Protein AF-A0AAE0D5M5-F1 (afdb_monomer)

InterPro domains:
  IPR036770 Ankyrin repeat-containing domain superfamily [G3DSA:1.25.40.20] (1-159)
  IPR036770 Ankyrin repeat-containing domain superfamily [SSF48403] (3-140)

Structure (mmCIF, N/CA/C/O backbone):
data_AF-A0AAE0D5M5-F1
#
_entry.id   AF-A0AAE0D5M5-F1
#
loop_
_atom_site.group_PDB
_atom_site.id
_atom_site.type_symbol
_atom_site.label_atom_id
_atom_site.label_alt_id
_atom_site.label_comp_id
_atom_site.label_asym_id
_atom_site.label_entity_id
_atom_site.label_seq_id
_atom_site.pdbx_PDB_ins_code
_atom_site.Cartn_x
_atom_site.Cartn_y
_atom_site.Cartn_z
_atom_site.occupancy
_atom_site.B_iso_or_equiv
_atom_site.auth_seq_id
_atom_site.auth_comp_id
_atom_site.auth_asym_id
_atom_site.auth_atom_id
_atom_site.pdbx_PDB_model_num
ATOM 1 N N . MET A 1 1 ? -20.779 -1.025 -9.981 1.00 59.84 1 MET A N 1
ATOM 2 C CA . MET A 1 1 ? -19.542 -1.775 -10.288 1.00 59.84 1 MET A CA 1
ATOM 3 C C . MET A 1 1 ? -19.817 -3.269 -10.433 1.00 59.84 1 MET A C 1
ATOM 5 O O . MET A 1 1 ? -19.499 -3.804 -11.479 1.00 59.84 1 MET A O 1
ATOM 9 N N . THR A 1 2 ? -20.519 -3.905 -9.490 1.00 67.62 2 THR A N 1
ATOM 10 C CA . THR A 1 2 ? -20.932 -5.327 -9.535 1.00 67.62 2 THR A CA 1
ATOM 11 C C . THR A 1 2 ? -21.594 -5.756 -10.854 1.00 67.62 2 THR A C 1
ATOM 13 O O . THR A 1 2 ? -21.085 -6.645 -11.517 1.00 67.62 2 THR A O 1
ATOM 16 N N . TYR A 1 3 ? -22.620 -5.033 -11.325 1.00 68.44 3 TYR A N 1
ATOM 17 C CA . TYR A 1 3 ? -23.263 -5.287 -12.630 1.00 68.44 3 TYR A CA 1
ATOM 18 C C . TYR A 1 3 ? -22.276 -5.309 -13.813 1.00 68.44 3 TYR A C 1
ATOM 20 O O . TYR A 1 3 ? -22.390 -6.108 -14.734 1.00 68.44 3 TYR A O 1
ATOM 28 N N . LEU A 1 4 ? -21.286 -4.417 -13.801 1.00 63.06 4 LEU A N 1
ATOM 29 C CA . LEU A 1 4 ? -20.313 -4.288 -14.884 1.00 63.06 4 LEU A CA 1
ATOM 30 C C . LEU A 1 4 ? -19.304 -5.448 -14.883 1.00 63.06 4 LEU A C 1
ATOM 32 O O . LEU A 1 4 ? -18.893 -5.906 -15.943 1.00 63.06 4 LEU A O 1
ATOM 36 N N . ILE A 1 5 ? -18.932 -5.949 -13.710 1.00 68.31 5 ILE A N 1
ATOM 37 C CA . ILE A 1 5 ? -17.976 -7.052 -13.588 1.00 68.31 5 ILE A CA 1
ATOM 38 C C . ILE A 1 5 ? -18.681 -8.389 -13.839 1.00 68.31 5 ILE A C 1
ATOM 40 O O . ILE A 1 5 ? -18.254 -9.155 -14.696 1.00 68.31 5 ILE A O 1
ATOM 44 N N . GLU A 1 6 ? -19.804 -8.634 -13.164 1.00 72.38 6 GLU A N 1
ATOM 45 C CA . GLU A 1 6 ? -20.504 -9.922 -13.210 1.00 72.38 6 GLU A CA 1
ATOM 46 C C . GLU A 1 6 ? -21.325 -10.104 -14.490 1.00 72.38 6 GLU A C 1
ATOM 48 O O . GLU A 1 6 ? -21.253 -11.157 -15.117 1.00 72.38 6 GLU A O 1
ATOM 53 N N . GLU A 1 7 ? -22.079 -9.086 -14.924 1.00 69.50 7 GLU A N 1
ATOM 54 C CA . GLU A 1 7 ? -22.954 -9.232 -16.097 1.00 69.50 7 GLU A CA 1
ATOM 55 C C . GLU A 1 7 ? -22.299 -8.816 -17.414 1.00 69.50 7 GLU A C 1
ATOM 57 O O . GLU A 1 7 ? -22.721 -9.266 -18.482 1.00 69.50 7 GLU A O 1
ATOM 62 N N . LYS A 1 8 ? -21.291 -7.934 -17.376 1.00 69.19 8 LYS A N 1
ATOM 63 C CA . LYS A 1 8 ? -20.568 -7.498 -18.586 1.00 69.19 8 LYS A CA 1
ATOM 64 C C . LYS A 1 8 ? -19.180 -8.114 -18.724 1.00 69.19 8 LYS A C 1
ATOM 66 O O . LYS A 1 8 ? -18.523 -7.841 -19.726 1.00 69.19 8 LYS A O 1
ATOM 71 N N . GLY A 1 9 ? -18.756 -8.952 -17.774 1.00 69.69 9 GLY A N 1
ATOM 72 C CA . GLY A 1 9 ? -17.479 -9.665 -17.833 1.00 69.69 9 GLY A CA 1
ATOM 73 C C . GLY A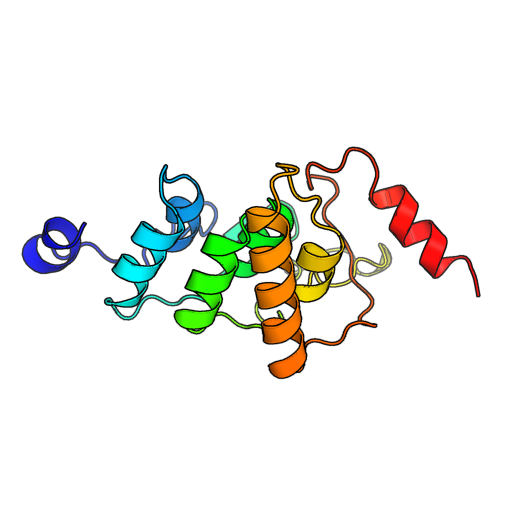 1 9 ? -16.272 -8.729 -17.900 1.00 69.69 9 GLY A C 1
ATOM 74 O O . GLY A 1 9 ? -15.277 -9.058 -18.546 1.00 69.69 9 GLY A O 1
ATOM 75 N N . LEU A 1 10 ? -16.369 -7.531 -17.312 1.00 74.88 10 LEU A N 1
ATOM 76 C CA . LEU A 1 10 ? -15.249 -6.597 -17.301 1.00 74.88 10 LEU A CA 1
ATOM 77 C C . LEU A 1 10 ? -14.101 -7.174 -16.475 1.00 74.88 10 LEU A C 1
ATOM 79 O O . LEU A 1 10 ? -14.272 -7.532 -15.312 1.00 74.88 10 LEU A O 1
ATOM 83 N N . ALA A 1 11 ? -12.923 -7.229 -17.092 1.00 78.25 11 ALA A N 1
ATOM 84 C CA . ALA A 1 11 ? -11.704 -7.667 -16.433 1.00 78.25 11 ALA A CA 1
ATOM 85 C C . ALA A 1 11 ? -11.322 -6.681 -15.319 1.00 78.25 11 ALA A C 1
ATOM 87 O O . ALA A 1 11 ? -11.088 -5.500 -15.582 1.00 78.25 11 ALA A O 1
ATOM 88 N N . VAL A 1 12 ? -11.256 -7.186 -14.088 1.00 81.31 12 VAL A N 1
ATOM 89 C CA . VAL A 1 12 ? -10.974 -6.398 -12.877 1.00 81.31 12 VAL A CA 1
ATOM 90 C C . VAL A 1 12 ? -9.492 -6.082 -12.676 1.00 81.31 12 VAL A C 1
ATOM 92 O O . VAL A 1 12 ? -9.182 -5.143 -11.953 1.00 81.31 12 VAL A O 1
ATOM 95 N N . ASP A 1 13 ? -8.609 -6.787 -13.386 1.00 83.69 13 ASP A N 1
ATOM 96 C CA . ASP A 1 13 ? -7.148 -6.611 -13.336 1.00 83.69 13 ASP A CA 1
ATOM 97 C C . ASP A 1 13 ? -6.574 -6.007 -14.623 1.00 83.69 13 ASP A C 1
ATOM 99 O O . ASP A 1 13 ? -5.366 -6.013 -14.853 1.00 83.69 13 ASP A O 1
ATOM 103 N N . LYS A 1 14 ? -7.431 -5.508 -15.523 1.00 85.81 14 LYS A N 1
ATOM 104 C CA . LYS A 1 14 ? -6.947 -4.929 -16.776 1.00 85.81 14 LYS A CA 1
ATOM 105 C C . LYS A 1 14 ? -6.159 -3.656 -16.487 1.00 85.81 14 LYS A C 1
ATOM 107 O O . LYS A 1 14 ? -6.730 -2.676 -16.024 1.00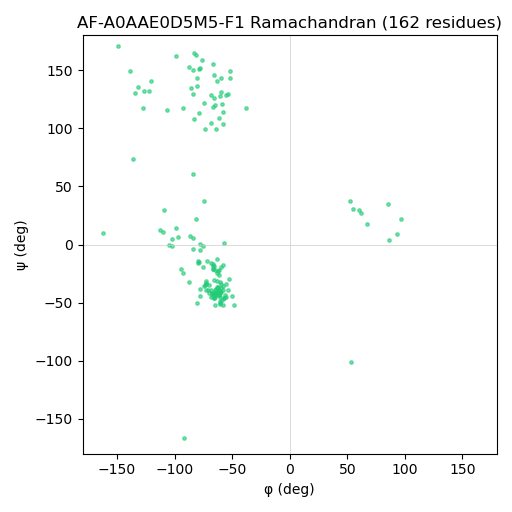 85.81 14 LYS A O 1
ATOM 112 N N . VAL A 1 15 ? -4.885 -3.664 -16.848 1.00 89.00 15 VAL A N 1
ATOM 113 C CA . VAL A 1 15 ? -4.012 -2.498 -16.731 1.00 89.00 15 VAL A CA 1
ATOM 114 C C . VAL A 1 15 ? -4.138 -1.550 -17.925 1.00 89.00 15 VAL A C 1
ATOM 116 O O . VAL A 1 15 ? -4.434 -1.979 -19.049 1.00 89.00 15 VAL A O 1
ATOM 119 N N . ASP A 1 16 ? -3.907 -0.260 -17.687 1.00 87.06 16 ASP A N 1
ATOM 120 C CA . ASP A 1 16 ? -3.706 0.737 -18.741 1.00 87.06 16 ASP A CA 1
ATOM 121 C C . ASP A 1 16 ? -2.217 0.917 -19.111 1.00 87.06 16 ASP A C 1
ATOM 123 O O . ASP A 1 16 ? -1.367 0.089 -18.780 1.00 87.06 16 ASP A O 1
ATOM 127 N N . THR A 1 17 ? -1.887 1.978 -19.855 1.00 85.88 17 THR A N 1
ATOM 128 C CA . THR A 1 17 ? -0.519 2.250 -20.327 1.00 85.88 17 THR A CA 1
ATOM 129 C C . THR A 1 17 ? 0.479 2.583 -19.218 1.00 85.88 17 THR A C 1
ATOM 131 O O . THR A 1 17 ? 1.678 2.493 -19.469 1.00 85.88 17 THR A O 1
ATOM 134 N N . ASN A 1 18 ? 0.014 2.961 -18.024 1.00 80.25 18 ASN A N 1
ATOM 135 C CA . ASN A 1 18 ? 0.858 3.217 -16.852 1.00 80.25 18 ASN A CA 1
ATOM 136 C C . ASN A 1 18 ? 0.936 2.004 -15.917 1.00 80.25 18 ASN A C 1
ATOM 138 O O . ASN A 1 18 ? 1.498 2.096 -14.829 1.00 80.25 18 ASN A O 1
ATOM 142 N N . SER A 1 19 ? 0.373 0.867 -16.329 1.00 87.25 19 SER A N 1
ATOM 143 C CA . SER A 1 19 ? 0.118 -0.280 -15.461 1.00 87.25 19 SER A CA 1
ATOM 144 C C . SER A 1 19 ? -0.952 -0.021 -14.388 1.00 87.25 19 SER A C 1
ATOM 146 O O . SER A 1 19 ? -1.033 -0.782 -13.424 1.00 87.25 19 SER A O 1
ATOM 148 N N . ASP A 1 20 ? -1.797 1.010 -14.529 1.00 87.44 20 ASP A N 1
ATOM 149 C CA . ASP A 1 20 ? -2.840 1.283 -13.534 1.00 87.44 20 ASP A CA 1
ATOM 150 C C . ASP A 1 20 ? -3.969 0.256 -13.664 1.00 87.44 20 ASP A C 1
ATOM 152 O O . ASP A 1 20 ? -4.609 0.129 -14.711 1.00 87.44 20 ASP A O 1
ATOM 156 N N . THR A 1 21 ? -4.242 -0.467 -12.579 1.00 91.00 21 THR A N 1
ATOM 157 C CA . THR A 1 21 ? -5.413 -1.345 -12.461 1.00 91.00 21 THR A CA 1
ATOM 158 C C . THR A 1 21 ? -6.658 -0.547 -12.050 1.00 91.00 21 THR A C 1
ATOM 160 O O . THR A 1 21 ? -6.552 0.563 -11.516 1.00 91.00 21 THR A O 1
ATOM 163 N N . PRO A 1 22 ? -7.875 -1.107 -12.195 1.00 90.88 22 PRO A N 1
ATOM 164 C CA . PRO A 1 22 ? -9.082 -0.548 -11.587 1.00 90.88 22 PRO A CA 1
ATOM 165 C C . PRO A 1 22 ? -8.942 -0.294 -10.079 1.00 90.88 22 PRO A C 1
ATOM 167 O O . PRO A 1 22 ? -9.552 0.640 -9.559 1.00 90.88 22 PRO A O 1
ATOM 170 N N . LEU A 1 23 ? -8.116 -1.086 -9.381 1.00 93.25 23 LEU A N 1
ATOM 171 C CA . LEU A 1 23 ? -7.791 -0.864 -7.975 1.00 93.25 23 LEU A CA 1
ATOM 172 C C . LEU A 1 23 ? -6.964 0.409 -7.765 1.00 93.25 23 LEU A C 1
ATOM 174 O O . LEU A 1 23 ? -7.296 1.183 -6.870 1.00 93.25 23 LEU A O 1
ATOM 178 N N . ILE A 1 24 ? -5.958 0.680 -8.600 1.00 92.31 24 ILE A N 1
ATOM 179 C CA . ILE A 1 24 ? -5.209 1.949 -8.563 1.00 92.31 24 ILE A CA 1
ATOM 180 C C . ILE A 1 24 ? -6.153 3.130 -8.822 1.00 92.31 24 ILE A C 1
ATOM 182 O O . ILE A 1 24 ? -6.212 4.068 -8.025 1.00 92.31 24 ILE A O 1
ATOM 186 N N . HIS A 1 25 ? -6.988 3.043 -9.863 1.00 90.31 25 HIS A N 1
ATOM 187 C CA . HIS A 1 25 ? -7.977 4.080 -10.189 1.00 90.31 25 HIS A CA 1
ATOM 188 C C . HIS A 1 25 ? -9.015 4.302 -9.078 1.00 90.31 25 HIS A C 1
ATOM 190 O O . HIS A 1 25 ? -9.543 5.406 -8.935 1.00 90.31 25 HIS A O 1
ATOM 196 N N . SER A 1 26 ? -9.294 3.292 -8.246 1.00 92.44 26 SER A N 1
ATOM 197 C CA . SER A 1 26 ? -10.240 3.415 -7.129 1.00 92.44 26 SER A CA 1
ATOM 198 C C . SER A 1 26 ? -9.818 4.452 -6.080 1.00 92.44 26 SER A C 1
ATOM 200 O O . SER A 1 26 ? -10.682 5.019 -5.407 1.00 92.44 26 SER A O 1
ATOM 202 N N . LEU A 1 27 ? -8.520 4.772 -5.993 1.00 90.81 27 LEU A N 1
ATOM 203 C CA . LEU A 1 27 ? -7.998 5.823 -5.114 1.00 90.81 27 LEU A CA 1
ATOM 204 C C . LEU A 1 27 ? -8.494 7.225 -5.504 1.00 90.81 27 LEU A C 1
ATOM 206 O O . LEU A 1 27 ? -8.557 8.111 -4.656 1.00 90.81 27 LEU A O 1
ATOM 210 N N . LEU A 1 28 ? -8.920 7.421 -6.754 1.00 88.56 28 LEU A N 1
ATOM 211 C CA . LEU A 1 28 ? -9.493 8.679 -7.243 1.00 88.56 28 LEU A CA 1
ATOM 212 C C . LEU A 1 28 ? -11.001 8.809 -6.948 1.00 88.56 28 LEU A C 1
ATOM 214 O O . LEU A 1 28 ? -11.612 9.833 -7.256 1.00 88.56 28 LEU A O 1
ATOM 218 N N . SER A 1 29 ? -11.622 7.775 -6.372 1.00 88.56 29 SER A N 1
ATOM 219 C CA . SER A 1 29 ? -13.038 7.777 -5.997 1.00 88.56 29 SER A CA 1
ATOM 220 C C . SER A 1 29 ? -13.333 8.764 -4.862 1.00 88.56 29 SER A C 1
ATOM 222 O O . SER A 1 29 ? -12.494 9.035 -4.009 1.00 88.56 29 SER A O 1
ATOM 224 N N . LEU A 1 30 ? -14.584 9.230 -4.779 1.00 87.50 30 LEU A N 1
ATOM 225 C CA . LEU A 1 30 ? -15.085 9.981 -3.618 1.00 87.50 30 LEU A CA 1
ATOM 226 C C . LEU A 1 30 ? -15.090 9.148 -2.324 1.00 87.50 30 LEU A C 1
ATOM 228 O O . LEU A 1 30 ? -15.081 9.712 -1.235 1.00 87.50 30 LEU A O 1
ATOM 232 N N . SER A 1 31 ? -15.143 7.818 -2.448 1.00 89.62 31 SER A N 1
ATOM 233 C CA . SER A 1 31 ? -15.105 6.860 -1.331 1.00 89.62 31 SER A CA 1
ATOM 234 C C . SER A 1 31 ? -14.172 5.686 -1.668 1.00 89.62 31 SER A C 1
ATOM 236 O O . SER A 1 31 ? -14.636 4.588 -2.001 1.00 89.62 31 SER A O 1
ATOM 238 N N . PRO A 1 32 ? -12.846 5.911 -1.643 1.00 92.50 32 PRO A N 1
ATOM 239 C CA . PRO A 1 32 ? -11.851 4.919 -2.042 1.00 92.50 32 PRO A CA 1
ATOM 240 C C . PRO A 1 32 ? -11.987 3.603 -1.281 1.00 92.50 32 PRO A C 1
ATOM 242 O O . PRO A 1 32 ? -12.008 2.544 -1.895 1.00 92.50 32 PRO A O 1
ATO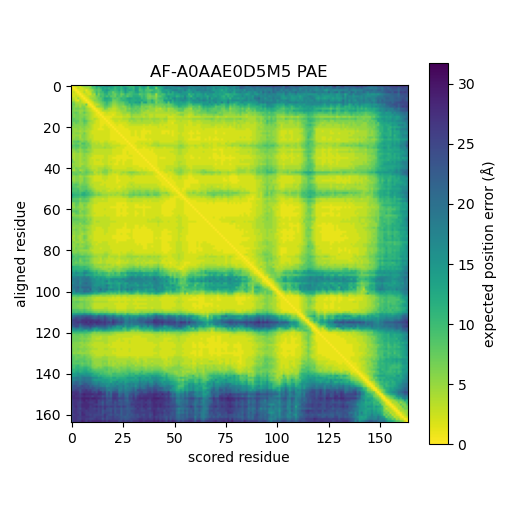M 245 N N . GLU A 1 33 ? -12.172 3.647 0.040 1.00 93.88 33 GLU A N 1
ATOM 246 C CA . GLU A 1 33 ? -12.317 2.453 0.876 1.00 93.88 33 GLU A CA 1
ATOM 247 C C . GLU A 1 33 ? -13.492 1.569 0.440 1.00 93.88 33 GLU A C 1
ATOM 249 O O . GLU A 1 33 ? -13.355 0.351 0.384 1.00 93.88 33 GLU A O 1
ATOM 254 N N . THR A 1 34 ? -14.619 2.169 0.045 1.00 92.88 34 THR A N 1
ATOM 255 C CA . THR A 1 34 ? -15.792 1.413 -0.417 1.00 92.88 34 THR A CA 1
ATOM 256 C C . THR A 1 34 ? -15.516 0.765 -1.771 1.00 92.88 34 THR A C 1
ATOM 258 O O . THR A 1 34 ? -15.865 -0.396 -1.986 1.00 92.88 34 THR A O 1
ATOM 261 N N . ALA A 1 35 ? -14.863 1.495 -2.680 1.00 92.75 35 ALA A N 1
ATOM 262 C CA . ALA A 1 35 ? -14.480 0.970 -3.985 1.00 92.75 35 ALA A CA 1
ATOM 263 C C . ALA A 1 35 ? -13.466 -0.181 -3.858 1.00 92.75 35 ALA A C 1
ATOM 265 O O . ALA A 1 35 ? -13.655 -1.216 -4.495 1.00 92.75 35 ALA A O 1
ATOM 266 N N . ILE A 1 36 ? -12.463 -0.042 -2.985 1.00 94.62 36 ILE A N 1
ATOM 267 C CA . ILE A 1 36 ? -11.467 -1.076 -2.671 1.00 94.62 36 ILE A CA 1
ATOM 268 C C . ILE A 1 36 ? -12.145 -2.323 -2.102 1.00 94.62 36 ILE A C 1
ATOM 270 O 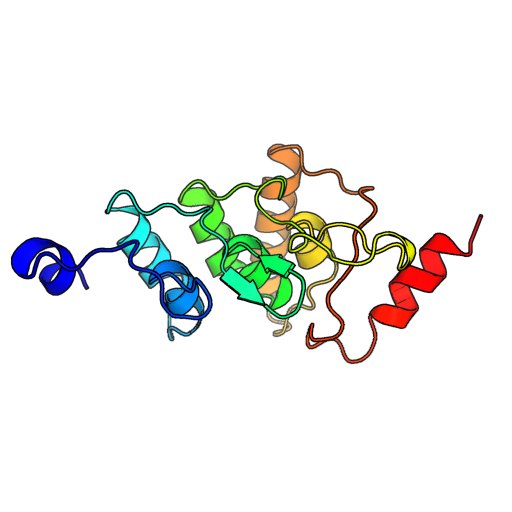O . ILE A 1 36 ? -11.932 -3.417 -2.617 1.00 94.62 36 ILE A O 1
ATOM 274 N N . THR A 1 37 ? -13.002 -2.177 -1.084 1.00 93.44 37 THR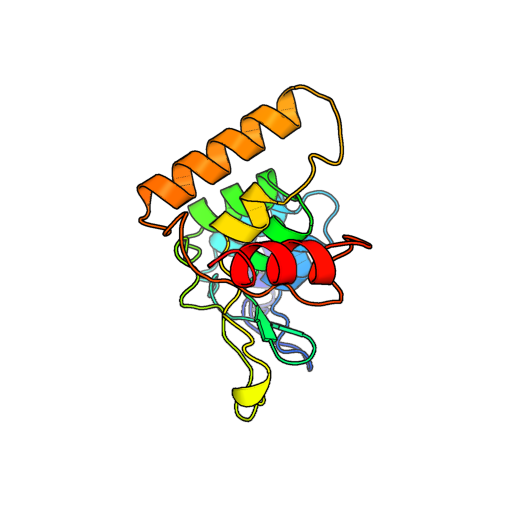 A N 1
ATOM 275 C CA . THR A 1 37 ? -13.718 -3.317 -0.489 1.00 93.44 37 THR A CA 1
ATOM 276 C C . THR A 1 37 ? -14.584 -4.043 -1.515 1.00 93.44 37 THR A C 1
ATOM 278 O O . THR A 1 37 ? -14.652 -5.268 -1.489 1.00 93.44 37 THR A O 1
ATOM 281 N N . HIS A 1 38 ? -15.219 -3.319 -2.440 1.00 91.19 38 HIS A N 1
ATOM 282 C CA . HIS A 1 38 ? -15.971 -3.938 -3.531 1.00 91.19 38 HIS A CA 1
ATOM 283 C C . HIS A 1 38 ? -15.067 -4.666 -4.532 1.00 91.19 38 HIS A C 1
ATOM 285 O O . HIS A 1 38 ? -15.390 -5.782 -4.919 1.00 91.19 38 HIS A O 1
ATOM 2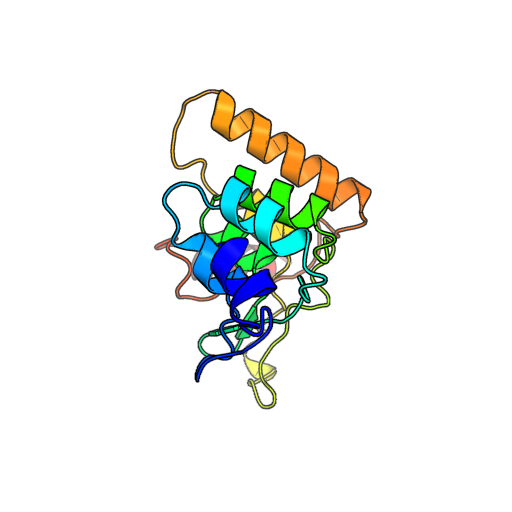91 N N . LEU A 1 39 ? -13.951 -4.069 -4.961 1.00 91.38 39 LEU A N 1
ATOM 292 C CA . LEU A 1 39 ? -13.021 -4.708 -5.904 1.00 91.38 39 LEU A CA 1
ATOM 293 C C . LEU A 1 39 ? -12.383 -5.968 -5.317 1.00 91.38 39 LEU A C 1
ATOM 295 O O . LEU A 1 39 ? -12.273 -6.974 -6.011 1.00 91.38 39 LEU A O 1
ATOM 299 N N . ALA A 1 40 ? -12.046 -5.948 -4.027 1.00 90.75 40 ALA A N 1
ATOM 300 C CA . ALA A 1 40 ? -11.464 -7.087 -3.321 1.00 90.75 40 ALA A CA 1
ATOM 301 C C . ALA A 1 40 ? -12.364 -8.340 -3.326 1.00 90.75 40 ALA A C 1
ATOM 303 O O . ALA A 1 40 ? -11.875 -9.450 -3.130 1.00 90.75 40 ALA A O 1
ATOM 304 N N . GLN A 1 41 ? -13.668 -8.193 -3.589 1.00 90.06 41 GLN A N 1
ATOM 305 C CA . GLN A 1 41 ? -14.592 -9.325 -3.739 1.00 90.06 41 GLN A CA 1
ATOM 306 C C . GLN A 1 41 ? -14.374 -10.111 -5.044 1.00 90.06 41 GLN A C 1
ATOM 308 O O . GLN A 1 41 ? -14.871 -11.228 -5.158 1.00 90.06 41 GLN A O 1
ATOM 313 N N . PHE A 1 42 ? -13.630 -9.561 -6.010 1.00 88.00 42 PHE A N 1
ATOM 314 C CA . PHE A 1 42 ? -13.495 -10.103 -7.366 1.00 88.00 42 PHE A CA 1
ATOM 315 C C . PHE A 1 42 ? -12.120 -10.715 -7.678 1.00 88.00 42 PHE A C 1
ATOM 317 O O . PHE A 1 42 ? -11.710 -10.718 -8.831 1.00 88.00 42 PHE A O 1
ATOM 324 N N . SER A 1 43 ? -11.408 -11.259 -6.683 1.00 84.56 43 SER A N 1
ATOM 325 C CA . SER A 1 43 ? -10.084 -11.896 -6.872 1.00 84.56 43 SER A CA 1
ATOM 326 C C . SER A 1 43 ? -9.036 -10.998 -7.550 1.00 84.56 43 SER A C 1
ATOM 328 O O . SER A 1 43 ? -8.150 -11.502 -8.232 1.00 84.56 43 SER A O 1
ATOM 330 N N . VAL A 1 44 ? -9.138 -9.685 -7.335 1.00 89.81 44 VAL A N 1
ATOM 331 C CA . VAL A 1 44 ? -8.190 -8.691 -7.851 1.00 89.81 44 VAL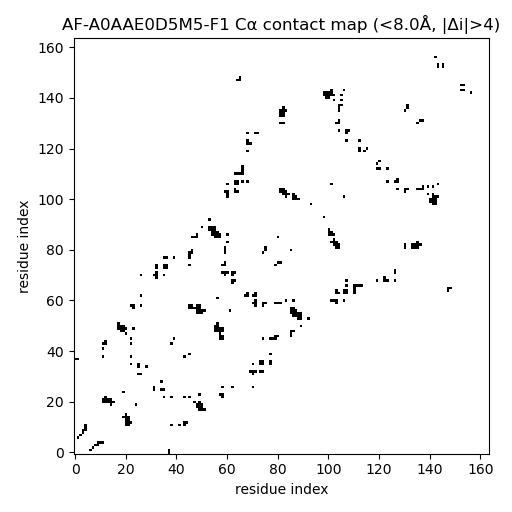 A CA 1
ATOM 332 C C . VAL A 1 44 ? -6.799 -8.916 -7.267 1.00 89.81 44 VAL A C 1
ATOM 334 O O . VAL A 1 44 ? -6.671 -9.174 -6.066 1.00 89.81 44 VAL A O 1
ATOM 337 N N . ASP A 1 45 ? -5.759 -8.747 -8.085 1.00 93.12 45 ASP A N 1
ATOM 338 C CA . ASP A 1 45 ? -4.391 -8.668 -7.570 1.00 93.12 45 ASP A CA 1
ATOM 339 C C . ASP A 1 45 ? -4.164 -7.314 -6.885 1.00 93.12 45 ASP A C 1
ATOM 341 O O . ASP A 1 45 ? -3.911 -6.283 -7.513 1.00 93.12 45 ASP A O 1
ATOM 345 N N . VAL A 1 46 ? -4.262 -7.322 -5.555 1.00 94.94 46 VAL A N 1
ATOM 346 C CA . VAL A 1 46 ? -4.113 -6.128 -4.713 1.00 94.94 46 VAL A CA 1
ATOM 347 C C . VAL A 1 46 ? -2.693 -5.557 -4.743 1.00 94.94 46 VAL A C 1
ATOM 349 O O . VAL A 1 46 ? -2.496 -4.376 -4.446 1.00 94.94 46 VAL A O 1
ATOM 352 N N . ASN A 1 47 ? -1.710 -6.376 -5.117 1.00 95.12 47 ASN A N 1
ATOM 353 C CA . ASN A 1 47 ? -0.298 -6.020 -5.094 1.00 95.12 47 ASN A CA 1
ATOM 354 C C . ASN A 1 47 ? 0.253 -5.665 -6.472 1.00 95.12 47 ASN A C 1
ATOM 356 O O . ASN A 1 47 ? 1.415 -5.277 -6.547 1.00 95.12 47 ASN A O 1
ATOM 360 N N . GLN A 1 48 ? -0.557 -5.738 -7.534 1.00 92.88 48 GLN A N 1
ATOM 361 C CA . GLN A 1 48 ? -0.154 -5.306 -8.868 1.00 92.88 48 GLN A CA 1
ATOM 362 C C . GLN A 1 48 ? 0.253 -3.820 -8.830 1.00 92.88 48 GLN A C 1
ATOM 364 O O . GLN A 1 48 ? -0.601 -2.957 -8.587 1.00 92.88 48 GLN A O 1
ATOM 369 N N . PRO A 1 49 ? 1.538 -3.492 -9.064 1.00 90.94 49 PRO A N 1
ATOM 370 C CA . PRO A 1 49 ? 1.992 -2.116 -8.982 1.00 90.94 49 PRO A CA 1
ATOM 371 C C . PRO A 1 49 ? 1.621 -1.326 -10.241 1.00 90.94 49 PRO A C 1
ATOM 373 O O . PRO A 1 49 ? 1.585 -1.866 -11.352 1.00 90.94 49 PRO A O 1
ATOM 376 N N . THR A 1 50 ? 1.426 -0.022 -10.054 1.00 89.31 50 THR A N 1
ATOM 377 C CA . THR A 1 50 ? 1.510 0.984 -11.119 1.00 89.31 50 THR A CA 1
ATOM 378 C C . THR A 1 50 ? 2.967 1.375 -11.376 1.00 89.31 50 THR A C 1
ATOM 380 O O . THR A 1 50 ? 3.844 1.131 -10.545 1.00 89.31 50 THR A O 1
ATOM 383 N N . THR A 1 51 ? 3.234 2.001 -12.519 1.00 85.62 51 THR A N 1
ATOM 384 C CA . THR A 1 51 ? 4.523 2.599 -12.862 1.00 85.62 51 THR A CA 1
ATOM 385 C C . THR A 1 51 ? 4.446 4.125 -12.792 1.00 85.62 51 THR A C 1
ATOM 387 O O . THR A 1 51 ? 3.770 4.762 -13.599 1.00 85.62 51 THR A O 1
ATOM 390 N N . ILE A 1 52 ? 5.197 4.736 -11.871 1.00 76.88 52 ILE A N 1
ATOM 391 C CA . ILE A 1 52 ? 5.293 6.196 -11.723 1.00 76.88 52 ILE A CA 1
ATOM 392 C C . ILE A 1 52 ? 6.765 6.618 -11.735 1.00 76.88 52 ILE A C 1
ATOM 394 O O . ILE A 1 52 ? 7.534 6.292 -10.832 1.00 76.88 52 ILE A O 1
ATOM 398 N N . ASP A 1 53 ? 7.149 7.413 -12.735 1.00 76.31 53 ASP A N 1
ATOM 399 C CA . ASP A 1 53 ? 8.532 7.844 -12.984 1.00 76.31 53 ASP A CA 1
ATOM 400 C C . ASP A 1 53 ? 9.518 6.663 -13.061 1.00 76.31 53 ASP A C 1
ATOM 402 O O . ASP A 1 53 ? 9.608 6.009 -14.093 1.00 76.31 53 ASP A O 1
ATOM 406 N N . ILE A 1 54 ? 10.268 6.415 -11.983 1.00 77.00 54 ILE A N 1
ATOM 407 C CA . ILE A 1 54 ? 11.279 5.353 -11.853 1.00 77.00 54 ILE A CA 1
ATOM 408 C C . ILE A 1 54 ? 10.865 4.273 -10.841 1.00 77.00 54 ILE A C 1
ATOM 410 O O . ILE A 1 54 ? 11.699 3.473 -10.421 1.00 77.00 54 ILE A O 1
ATOM 414 N N . TRP A 1 55 ? 9.596 4.267 -10.423 1.00 79.88 55 TRP A N 1
ATOM 415 C CA . TRP A 1 55 ? 9.067 3.410 -9.365 1.00 79.88 55 TRP A CA 1
ATOM 416 C C . TRP A 1 55 ? 7.940 2.511 -9.856 1.00 79.88 55 TRP A C 1
ATOM 418 O O . TRP A 1 55 ? 7.041 2.963 -10.566 1.00 79.88 55 TRP A O 1
ATOM 428 N N . HIS A 1 56 ? 7.947 1.275 -9.372 1.00 88.00 56 HIS A N 1
ATOM 429 C CA . HIS A 1 56 ? 6.766 0.437 -9.267 1.00 88.00 56 HIS A CA 1
ATOM 430 C C . HIS A 1 56 ? 6.153 0.630 -7.881 1.00 88.00 56 HIS A C 1
ATOM 432 O O . HIS A 1 56 ? 6.806 0.364 -6.870 1.00 88.00 56 HIS A O 1
ATOM 438 N N . MET A 1 57 ? 4.924 1.141 -7.833 1.00 87.56 57 MET A N 1
ATOM 439 C CA . MET A 1 57 ? 4.231 1.455 -6.583 1.00 87.56 57 MET A CA 1
ATOM 440 C C . MET A 1 57 ? 2.908 0.713 -6.487 1.00 87.56 57 MET A C 1
ATOM 442 O O . MET A 1 57 ? 2.092 0.735 -7.403 1.00 87.56 57 MET A O 1
ATOM 446 N N . THR A 1 58 ? 2.670 0.092 -5.343 1.00 93.50 58 THR A N 1
ATOM 447 C CA . THR A 1 58 ? 1.388 -0.517 -5.003 1.00 93.50 58 THR A CA 1
ATOM 448 C C . THR A 1 58 ? 0.356 0.534 -4.602 1.00 93.50 58 THR A C 1
ATOM 450 O O . THR A 1 58 ? 0.683 1.627 -4.123 1.00 93.50 58 THR A O 1
ATOM 453 N N . ALA A 1 59 ? -0.925 0.163 -4.697 1.00 94.50 59 ALA A N 1
ATOM 454 C CA . ALA A 1 59 ? -2.026 0.981 -4.193 1.00 94.50 59 ALA A CA 1
ATOM 455 C C . ALA A 1 59 ? -1.853 1.331 -2.702 1.00 94.50 59 ALA A C 1
ATOM 457 O O . ALA A 1 59 ? -2.221 2.426 -2.273 1.00 94.50 59 ALA A O 1
ATOM 458 N N . LEU A 1 60 ? -1.275 0.419 -1.904 1.00 96.12 60 LEU A N 1
ATOM 459 C CA . LEU A 1 60 ? -1.040 0.646 -0.477 1.00 96.12 60 LEU A CA 1
ATOM 460 C C . LEU A 1 60 ? -0.024 1.766 -0.255 1.00 96.12 60 LEU A C 1
ATOM 462 O O . LEU A 1 60 ? -0.271 2.656 0.565 1.00 96.12 60 LEU A O 1
ATOM 466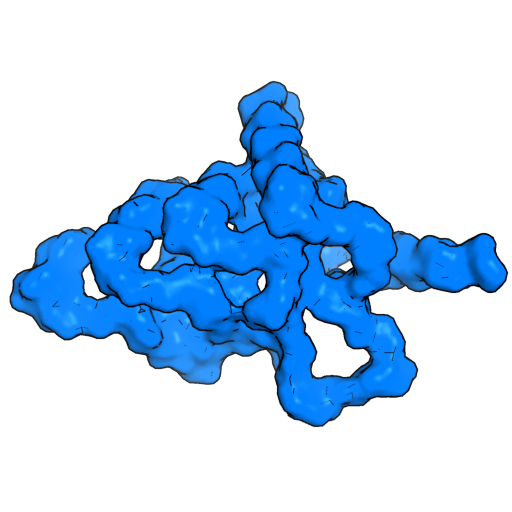 N N . SER A 1 61 ? 1.089 1.745 -0.987 1.00 91.06 61 SER A N 1
ATOM 467 C CA . SER A 1 61 ? 2.107 2.789 -0.890 1.00 91.06 61 SER A CA 1
ATOM 468 C C . SER A 1 61 ? 1.581 4.142 -1.369 1.00 91.06 61 SER A C 1
ATOM 470 O O . SER A 1 61 ? 1.748 5.126 -0.647 1.00 91.06 61 SER A O 1
ATOM 472 N N . MET A 1 62 ? 0.824 4.194 -2.471 1.00 88.88 62 MET A N 1
ATOM 473 C CA . MET A 1 62 ? 0.148 5.428 -2.908 1.00 88.88 62 MET A CA 1
ATOM 474 C C . MET A 1 62 ? -0.825 5.969 -1.847 1.00 88.88 62 MET A C 1
ATOM 476 O O . MET A 1 62 ? -0.770 7.143 -1.480 1.00 88.88 62 MET A O 1
ATOM 480 N N . ALA A 1 63 ? -1.680 5.112 -1.276 1.00 92.00 63 ALA A N 1
ATOM 481 C CA . ALA A 1 63 ? -2.620 5.520 -0.232 1.00 92.00 63 ALA A CA 1
ATOM 482 C C . ALA A 1 63 ? -1.905 6.036 1.033 1.00 92.00 63 ALA A C 1
ATOM 484 O O . ALA A 1 63 ? -2.367 6.988 1.669 1.00 92.00 63 ALA A O 1
ATOM 485 N N . CYS A 1 64 ? -0.769 5.435 1.401 1.00 90.31 64 CYS A N 1
ATOM 486 C CA . CYS A 1 64 ? 0.060 5.910 2.510 1.00 90.31 64 CYS A CA 1
ATOM 487 C C . CYS A 1 64 ? 0.715 7.262 2.202 1.00 90.31 64 CYS A C 1
ATOM 489 O O . CYS A 1 64 ? 0.750 8.129 3.077 1.00 90.31 64 CYS A O 1
ATOM 491 N N . GLU A 1 65 ? 1.219 7.448 0.983 1.00 84.62 65 GLU A N 1
ATOM 492 C CA . GLU A 1 65 ? 1.841 8.689 0.520 1.00 84.62 65 GLU A CA 1
ATOM 493 C C . GLU A 1 65 ? 0.862 9.871 0.552 1.00 84.62 65 GLU A C 1
ATOM 495 O O . GLU A 1 65 ? 1.209 10.948 1.045 1.00 84.62 65 GLU A O 1
ATOM 500 N N . ASP A 1 66 ? -0.376 9.652 0.105 1.00 84.12 66 ASP A N 1
ATOM 501 C CA . ASP A 1 66 ? -1.406 10.688 0.004 1.00 84.12 66 ASP A CA 1
ATOM 502 C C . ASP A 1 66 ? -2.218 10.916 1.290 1.00 84.12 66 ASP A C 1
ATOM 504 O O . ASP A 1 66 ? -3.161 11.725 1.306 1.00 84.12 66 ASP A O 1
ATOM 508 N N . SER A 1 67 ? -1.817 10.273 2.392 1.00 87.81 67 SER A N 1
ATOM 509 C CA . SER A 1 67 ? -2.488 10.301 3.700 1.00 87.81 67 SER A CA 1
ATOM 510 C C . SER A 1 67 ? -3.918 9.736 3.685 1.00 87.81 67 SER A C 1
ATOM 512 O O . SER A 1 67 ? -4.751 10.112 4.514 1.00 87.81 67 SER A O 1
ATOM 514 N N . MET A 1 68 ? -4.225 8.820 2.766 1.00 90.50 68 MET A N 1
ATOM 515 C CA . MET A 1 68 ? -5.528 8.161 2.634 1.00 90.50 68 MET A CA 1
ATOM 516 C C . MET A 1 68 ? -5.632 6.959 3.585 1.00 90.50 68 MET A C 1
ATOM 518 O O . MET A 1 68 ? -5.790 5.814 3.164 1.00 90.50 68 MET A O 1
ATOM 522 N N . PHE A 1 69 ? -5.523 7.198 4.894 1.00 93.00 69 PHE A N 1
ATOM 523 C CA . PHE A 1 69 ? -5.348 6.122 5.882 1.00 93.00 69 PHE A CA 1
ATOM 524 C C . PHE A 1 69 ? -6.491 5.095 5.908 1.00 93.00 69 PHE A C 1
ATOM 526 O O . PHE A 1 69 ? -6.234 3.911 6.113 1.00 93.00 69 PHE A O 1
ATOM 533 N N . SER A 1 70 ? -7.735 5.518 5.663 1.00 94.50 70 SER A N 1
ATOM 534 C CA . SER A 1 70 ? -8.880 4.600 5.564 1.00 94.50 70 SER A CA 1
ATOM 535 C C . SER A 1 70 ? -8.770 3.677 4.347 1.00 94.50 70 SER A C 1
ATOM 537 O O . SER A 1 70 ? -9.012 2.479 4.464 1.00 94.50 70 SER A O 1
ATOM 539 N N . ALA A 1 71 ? -8.340 4.214 3.202 1.00 95.56 71 ALA A N 1
ATOM 540 C CA . ALA A 1 71 ? -8.097 3.433 1.992 1.00 95.56 71 ALA A CA 1
ATOM 541 C C . ALA A 1 71 ? -6.934 2.450 2.195 1.00 95.56 71 ALA A C 1
ATOM 543 O O . ALA A 1 71 ? -7.051 1.278 1.853 1.00 95.56 71 ALA A O 1
ATOM 544 N N . ALA A 1 72 ? -5.847 2.890 2.839 1.00 96.62 72 ALA A N 1
ATOM 545 C CA . ALA A 1 72 ? -4.716 2.028 3.181 1.00 96.62 72 ALA A CA 1
ATOM 546 C C . ALA A 1 72 ? -5.127 0.861 4.101 1.00 96.62 72 ALA A C 1
ATOM 548 O O . ALA A 1 72 ? -4.704 -0.273 3.889 1.00 96.62 72 ALA A O 1
ATOM 549 N N . LEU A 1 73 ? -5.995 1.101 5.093 1.00 97.19 73 LEU A N 1
ATOM 550 C CA . LEU A 1 73 ? -6.551 0.025 5.920 1.00 97.19 73 LEU A CA 1
ATOM 551 C C . LEU A 1 73 ? -7.430 -0.940 5.115 1.00 97.19 73 LEU A C 1
ATOM 553 O O . LEU A 1 73 ? -7.323 -2.148 5.321 1.00 97.19 73 LEU A O 1
ATOM 557 N N . ALA A 1 74 ? -8.264 -0.434 4.202 1.00 97.06 74 ALA A N 1
ATOM 558 C CA . ALA A 1 74 ? -9.078 -1.275 3.324 1.00 97.06 74 ALA A CA 1
ATOM 559 C C . ALA A 1 74 ? -8.206 -2.152 2.407 1.00 97.06 74 ALA A C 1
ATOM 561 O O . ALA A 1 74 ? -8.503 -3.328 2.219 1.00 97.06 74 ALA A O 1
ATOM 562 N N . LEU A 1 75 ? -7.089 -1.618 1.902 1.00 97.88 75 LEU A N 1
ATOM 563 C CA . LEU A 1 75 ? -6.112 -2.373 1.111 1.00 97.88 75 LEU A CA 1
ATOM 564 C C . LEU A 1 75 ? -5.435 -3.472 1.936 1.00 97.88 75 LEU A C 1
ATOM 566 O O . LEU A 1 75 ? -5.341 -4.607 1.479 1.00 97.88 75 LEU A O 1
ATOM 570 N N . LEU A 1 76 ? -5.033 -3.186 3.180 1.00 97.81 76 LEU A N 1
ATOM 571 C CA . LEU A 1 76 ? -4.497 -4.215 4.081 1.00 97.81 76 LEU A CA 1
ATOM 572 C C . LEU A 1 76 ? -5.517 -5.324 4.363 1.00 97.81 76 LEU A C 1
ATOM 574 O O . LEU A 1 76 ? -5.161 -6.498 4.388 1.00 97.81 76 LEU A O 1
ATOM 578 N N . GLN A 1 77 ? -6.792 -4.972 4.545 1.00 96.25 77 GLN A N 1
ATOM 579 C CA . GLN A 1 77 ? -7.871 -5.954 4.700 1.00 96.25 77 GLN A CA 1
ATOM 580 C C . GLN A 1 77 ? -8.094 -6.786 3.432 1.00 96.25 77 GLN A C 1
ATOM 582 O O . GLN A 1 77 ? -8.478 -7.948 3.534 1.00 96.25 77 GLN A O 1
ATOM 587 N N . ALA A 1 78 ? -7.831 -6.207 2.260 1.00 95.50 78 ALA A N 1
ATOM 588 C CA . ALA A 1 78 ? -7.878 -6.894 0.976 1.00 95.50 78 ALA A CA 1
ATOM 589 C C . ALA A 1 78 ? -6.640 -7.774 0.704 1.00 95.50 78 ALA A C 1
ATOM 591 O O . ALA A 1 78 ? -6.623 -8.488 -0.292 1.00 95.50 78 ALA A O 1
ATOM 592 N N . GLY A 1 79 ? -5.626 -7.769 1.579 1.00 96.12 79 GLY A N 1
ATOM 593 C CA . GLY A 1 79 ? -4.419 -8.588 1.427 1.00 96.12 79 GLY A CA 1
ATOM 594 C C . GLY A 1 79 ? -3.232 -7.867 0.785 1.00 96.12 79 GLY A C 1
ATOM 595 O O . GLY A 1 79 ? -2.336 -8.527 0.260 1.00 96.12 79 GLY A O 1
ATOM 596 N N . ALA A 1 80 ? -3.208 -6.532 0.830 1.00 97.12 80 ALA A N 1
ATOM 597 C CA . ALA A 1 80 ? -2.047 -5.767 0.392 1.00 97.12 80 ALA A CA 1
ATOM 598 C C . ALA A 1 80 ? -0.787 -6.128 1.196 1.00 97.12 80 ALA A C 1
ATOM 600 O O . ALA A 1 80 ? -0.837 -6.330 2.415 1.00 97.12 80 ALA A O 1
ATOM 601 N N . ASP A 1 81 ? 0.352 -6.141 0.513 1.00 96.38 81 ASP A N 1
ATOM 602 C CA . ASP A 1 81 ? 1.672 -6.364 1.080 1.00 96.38 81 ASP A CA 1
ATOM 603 C C . ASP A 1 81 ? 2.046 -5.244 2.059 1.00 96.38 81 ASP A C 1
ATOM 605 O O . ASP A 1 81 ? 2.502 -4.161 1.698 1.00 96.38 81 ASP A O 1
ATOM 609 N N . ALA A 1 82 ? 1.864 -5.539 3.342 1.00 95.69 82 ALA A N 1
ATOM 610 C CA . ALA A 1 82 ? 2.132 -4.616 4.434 1.00 95.69 82 ALA A CA 1
ATOM 611 C C . ALA A 1 82 ? 3.622 -4.273 4.611 1.00 95.69 82 ALA A C 1
ATOM 613 O O . ALA A 1 82 ? 3.940 -3.270 5.257 1.00 95.69 82 ALA A O 1
ATOM 614 N N . ILE A 1 83 ? 4.531 -5.111 4.105 1.00 93.81 83 ILE A N 1
ATOM 615 C CA . ILE A 1 83 ? 5.976 -4.918 4.254 1.00 93.81 83 ILE A CA 1
ATOM 616 C C . ILE A 1 83 ? 6.493 -4.027 3.121 1.00 93.81 83 ILE A C 1
ATOM 618 O O . ILE A 1 83 ? 7.368 -3.198 3.373 1.00 93.81 83 ILE A O 1
ATOM 622 N N . GLY A 1 84 ? 5.886 -4.109 1.934 1.00 89.00 84 GLY A N 1
ATOM 623 C CA . GLY A 1 84 ? 6.242 -3.314 0.756 1.00 89.00 84 GLY A CA 1
ATOM 624 C C . GLY A 1 84 ? 7.371 -3.937 -0.060 1.00 89.00 84 GLY A C 1
ATOM 625 O O . GLY A 1 84 ? 8.229 -3.220 -0.560 1.00 89.00 84 GLY A O 1
ATOM 626 N N . GLU A 1 85 ? 7.429 -5.264 -0.139 1.00 89.75 85 GLU A N 1
ATOM 627 C CA . GLU A 1 85 ? 8.312 -6.009 -1.052 1.00 89.75 85 GLU A CA 1
ATOM 628 C C . GLU A 1 85 ? 7.794 -5.982 -2.499 1.00 89.75 85 GLU A C 1
ATOM 630 O O . GLU A 1 85 ? 8.546 -6.210 -3.440 1.00 89.75 85 GLU A O 1
ATOM 635 N N . SER A 1 86 ? 6.509 -5.675 -2.673 1.00 90.75 86 SER A N 1
ATOM 636 C CA . SER A 1 86 ? 5.859 -5.485 -3.975 1.00 90.75 86 SER A CA 1
ATOM 637 C C . SER A 1 86 ? 6.126 -4.097 -4.579 1.00 90.75 86 SER A C 1
ATOM 639 O O . SER A 1 86 ? 5.869 -3.878 -5.761 1.00 90.75 86 SER A O 1
ATOM 641 N N . ASP A 1 87 ? 6.636 -3.154 -3.780 1.00 87.75 87 ASP A N 1
ATOM 642 C CA . ASP A 1 87 ? 7.131 -1.867 -4.265 1.00 87.75 87 ASP A CA 1
ATOM 643 C C . ASP A 1 87 ? 8.591 -2.021 -4.709 1.00 87.75 87 ASP A C 1
ATOM 645 O O . ASP A 1 87 ? 9.411 -2.583 -3.982 1.00 87.75 87 ASP A O 1
ATOM 649 N N . SER A 1 88 ? 8.956 -1.483 -5.873 1.00 85.62 88 SER A N 1
ATOM 650 C CA . SER A 1 88 ? 10.327 -1.600 -6.380 1.00 85.62 88 SER A CA 1
ATOM 651 C C . SER A 1 88 ? 10.745 -0.406 -7.232 1.00 85.62 88 SER A C 1
ATOM 653 O O . SER A 1 88 ? 9.948 0.456 -7.602 1.00 85.62 88 SER A O 1
ATOM 655 N N . LEU A 1 89 ? 12.032 -0.344 -7.562 1.00 80.81 89 LEU A N 1
ATOM 656 C CA . LEU A 1 89 ? 12.502 0.493 -8.662 1.00 80.81 89 LEU A CA 1
ATOM 657 C C . LEU A 1 89 ? 12.208 -0.187 -10.002 1.00 80.81 89 LEU A C 1
ATOM 659 O O . LEU A 1 89 ? 12.168 -1.417 -10.082 1.00 80.81 89 LEU A O 1
ATOM 663 N N . ILE A 1 90 ? 12.032 0.619 -11.049 1.00 79.62 90 ILE A N 1
ATOM 664 C CA . ILE A 1 90 ? 12.017 0.119 -12.428 1.00 79.62 90 ILE A CA 1
ATOM 665 C C . ILE A 1 90 ? 13.414 -0.414 -12.775 1.00 79.62 90 ILE A C 1
ATOM 667 O O . ILE A 1 90 ? 14.434 0.128 -12.335 1.00 79.62 90 ILE A O 1
ATOM 671 N N . GLU A 1 91 ? 13.465 -1.468 -13.588 1.00 77.94 91 GLU A N 1
ATOM 672 C CA . GLU A 1 91 ? 14.713 -2.019 -14.111 1.00 77.94 91 GLU A CA 1
ATOM 673 C C . GLU A 1 91 ? 15.563 -0.931 -14.797 1.00 77.94 91 GLU A C 1
ATOM 675 O O . GLU A 1 91 ? 15.082 -0.162 -15.628 1.00 77.94 91 GLU A O 1
ATOM 680 N N . GLY A 1 92 ? 16.845 -0.848 -14.428 1.00 70.25 92 GLY A N 1
ATOM 681 C CA . GLY A 1 92 ? 17.770 0.156 -14.963 1.00 70.25 92 GLY A CA 1
ATOM 682 C C . GLY A 1 92 ? 17.769 1.505 -14.233 1.00 70.25 92 GLY A C 1
ATOM 683 O O . GLY A 1 92 ? 18.500 2.405 -14.648 1.00 70.25 92 GLY A O 1
ATOM 684 N N . ALA A 1 93 ? 17.015 1.659 -13.138 1.00 68.81 93 ALA A N 1
ATOM 685 C CA . ALA A 1 93 ? 17.189 2.797 -12.241 1.00 68.81 93 ALA A CA 1
ATOM 686 C C . ALA A 1 93 ? 18.623 2.822 -11.673 1.00 68.81 93 ALA A C 1
ATOM 688 O O . ALA A 1 93 ? 19.138 1.810 -11.193 1.00 68.81 93 ALA A O 1
ATOM 689 N N . ASP A 1 94 ? 19.278 3.984 -11.737 1.00 65.00 94 ASP A N 1
ATOM 690 C CA . ASP A 1 94 ? 20.678 4.128 -11.339 1.00 65.00 94 ASP A CA 1
ATOM 691 C C . ASP A 1 94 ? 20.852 3.953 -9.819 1.00 65.00 94 ASP A C 1
ATOM 693 O O . ASP A 1 94 ? 20.546 4.844 -9.020 1.00 65.00 94 ASP A O 1
ATOM 697 N N . LEU A 1 95 ? 21.383 2.794 -9.419 1.00 60.19 95 LEU A N 1
ATOM 698 C CA . LEU A 1 95 ? 21.698 2.462 -8.027 1.00 60.19 95 LEU A CA 1
ATOM 699 C C . LEU A 1 95 ? 22.738 3.417 -7.413 1.00 60.19 95 LEU A C 1
ATOM 701 O O . LEU A 1 95 ? 22.780 3.565 -6.189 1.00 60.19 95 LEU A O 1
ATOM 705 N N . ALA A 1 96 ? 23.547 4.107 -8.230 1.00 60.44 96 ALA A N 1
ATOM 706 C CA . ALA A 1 96 ? 24.511 5.100 -7.756 1.00 60.44 96 ALA A CA 1
ATOM 707 C C . ALA A 1 96 ? 23.837 6.338 -7.142 1.00 60.44 96 ALA A C 1
ATOM 709 O O . ALA A 1 96 ? 24.473 7.072 -6.383 1.00 60.44 96 ALA A O 1
ATOM 710 N N . LEU A 1 97 ? 22.541 6.547 -7.396 1.00 61.53 97 LEU A N 1
ATOM 711 C CA . LEU A 1 97 ? 21.757 7.613 -6.773 1.00 61.53 97 LEU A CA 1
ATOM 712 C C . LEU A 1 97 ? 21.384 7.316 -5.305 1.00 61.53 97 LEU A C 1
ATOM 714 O O . LEU A 1 97 ? 20.762 8.164 -4.664 1.00 61.53 97 LEU A O 1
ATOM 718 N N . LEU A 1 98 ? 21.763 6.147 -4.757 1.00 56.56 98 LEU A N 1
ATOM 719 C CA . LEU A 1 98 ? 21.424 5.702 -3.392 1.00 56.56 98 LEU A CA 1
ATOM 720 C C . LEU A 1 98 ? 19.912 5.771 -3.117 1.00 56.56 98 LEU A C 1
ATOM 722 O O . LEU A 1 98 ? 19.454 6.153 -2.036 1.00 56.56 98 LEU A O 1
ATOM 726 N N . ILE A 1 99 ? 19.128 5.432 -4.137 1.00 59.41 99 ILE A N 1
ATOM 727 C CA . ILE A 1 99 ? 17.676 5.433 -4.081 1.00 59.41 99 ILE A CA 1
ATOM 728 C C . ILE A 1 99 ? 17.229 4.103 -3.459 1.00 59.41 99 ILE A C 1
ATOM 730 O O . ILE A 1 99 ? 17.352 3.049 -4.068 1.00 59.41 99 ILE A O 1
ATOM 734 N N . PHE A 1 100 ? 16.735 4.152 -2.223 1.00 64.19 100 PHE A N 1
ATOM 735 C CA . PHE A 1 100 ? 16.158 2.999 -1.520 1.00 64.19 100 PHE A CA 1
ATOM 736 C C . PHE A 1 100 ? 14.663 2.828 -1.811 1.00 64.19 100 PHE A C 1
ATOM 738 O O . PHE A 1 100 ? 13.964 3.817 -2.004 1.00 64.19 100 PHE A O 1
ATOM 745 N N . GLU A 1 101 ? 14.145 1.608 -1.724 1.00 68.56 101 GLU A N 1
ATOM 746 C CA . GLU A 1 101 ? 12.722 1.293 -1.913 1.00 68.56 101 GLU A CA 1
ATOM 747 C C . GLU A 1 101 ? 11.782 2.146 -1.049 1.00 68.56 101 GLU A C 1
ATOM 749 O O . GLU A 1 101 ? 12.130 2.591 0.051 1.00 68.56 101 GLU A O 1
ATOM 754 N N . GLN A 1 102 ? 10.576 2.400 -1.551 1.00 74.88 102 GLN A N 1
ATOM 755 C CA . GLN A 1 102 ? 9.509 2.957 -0.729 1.00 74.88 102 GLN A CA 1
ATOM 756 C C . GLN A 1 102 ? 8.881 1.827 0.089 1.00 74.88 102 GLN A C 1
ATOM 758 O O . GLN A 1 102 ? 8.788 0.703 -0.383 1.00 74.88 102 GLN A O 1
ATOM 763 N N . LYS A 1 103 ? 8.486 2.110 1.335 1.00 87.56 103 LYS A N 1
ATOM 764 C CA . LYS A 1 103 ? 7.817 1.123 2.194 1.00 87.56 103 LYS A CA 1
ATOM 765 C C . LYS A 1 103 ? 6.575 1.761 2.824 1.00 87.56 103 LYS A C 1
ATOM 767 O O . LYS A 1 103 ? 6.706 2.873 3.369 1.00 87.56 103 LYS A O 1
ATOM 772 N N . PRO A 1 104 ? 5.417 1.074 2.851 1.00 91.62 104 PRO A N 1
ATOM 773 C CA . PRO A 1 104 ? 4.157 1.610 3.368 1.00 91.62 104 PRO A CA 1
ATOM 774 C C . PRO A 1 104 ? 4.281 2.243 4.757 1.00 91.62 104 PRO A C 1
ATOM 776 O O . PRO A 1 104 ? 3.814 3.357 4.988 1.00 91.62 104 PRO A O 1
ATOM 779 N N . LEU A 1 105 ? 4.997 1.587 5.682 1.00 92.19 105 LEU A N 1
ATOM 780 C CA . LEU A 1 105 ? 5.181 2.086 7.050 1.00 92.19 105 LEU A CA 1
ATOM 781 C C . LEU A 1 105 ? 5.882 3.445 7.091 1.00 92.19 105 LEU A C 1
ATOM 783 O O . LEU A 1 105 ? 5.500 4.321 7.865 1.00 92.19 105 LEU A O 1
ATOM 787 N N . LYS A 1 106 ? 6.912 3.644 6.270 1.00 87.94 106 LYS A N 1
ATOM 788 C CA . LYS A 1 106 ? 7.665 4.900 6.262 1.00 87.94 106 LYS A CA 1
ATOM 789 C C . LYS A 1 106 ? 6.867 6.025 5.626 1.00 87.94 106 LYS A C 1
ATOM 791 O O . LYS A 1 106 ? 6.904 7.139 6.148 1.00 87.94 106 LYS A O 1
ATOM 796 N N . LEU A 1 107 ? 6.128 5.723 4.561 1.00 87.12 107 LEU A N 1
ATOM 797 C CA . LEU A 1 107 ? 5.192 6.661 3.949 1.00 87.12 107 LEU A CA 1
ATOM 798 C C . LEU A 1 107 ? 4.117 7.071 4.963 1.00 87.12 107 LEU A C 1
ATOM 800 O O . LEU A 1 107 ? 3.973 8.258 5.241 1.00 87.12 107 LEU A O 1
ATOM 804 N N . ALA A 1 108 ? 3.480 6.105 5.631 1.00 89.19 108 ALA A N 1
ATOM 805 C CA . ALA A 1 108 ? 2.467 6.353 6.654 1.00 89.19 108 ALA A CA 1
ATOM 806 C C . ALA A 1 108 ? 3.010 7.134 7.861 1.00 89.19 108 ALA A C 1
ATOM 808 O O . ALA A 1 108 ? 2.337 8.026 8.368 1.00 89.19 108 ALA A O 1
ATOM 809 N N . LEU A 1 109 ? 4.224 6.850 8.344 1.00 87.25 109 LEU A N 1
ATOM 810 C CA . LEU A 1 10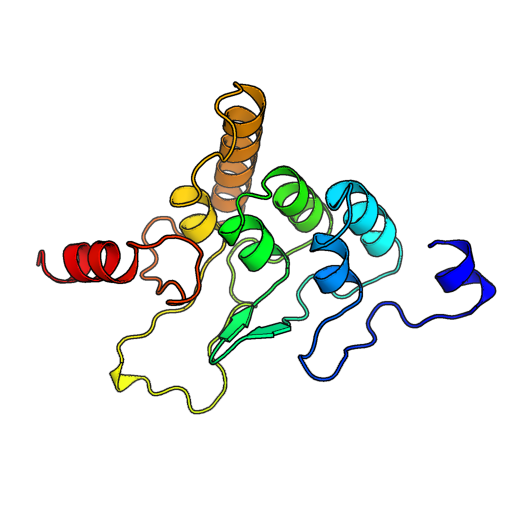9 ? 4.820 7.606 9.452 1.00 87.25 109 LEU A CA 1
ATOM 811 C C . LEU A 1 109 ? 5.007 9.078 9.083 1.00 87.25 109 LEU A C 1
ATOM 813 O O . LEU A 1 109 ? 4.672 9.958 9.882 1.00 87.25 109 LEU A O 1
ATOM 817 N N . LEU A 1 110 ? 5.491 9.331 7.868 1.00 82.31 110 LEU A N 1
ATOM 818 C CA . LEU A 1 110 ? 5.765 10.676 7.388 1.00 82.31 110 LEU A CA 1
ATOM 819 C C . LEU A 1 110 ? 4.478 11.428 7.050 1.00 82.31 110 LEU A C 1
ATOM 821 O O . LEU A 1 110 ? 4.422 12.605 7.400 1.00 82.31 110 LEU A O 1
ATOM 825 N N . ALA A 1 111 ? 3.453 10.740 6.513 1.00 80.19 111 ALA A N 1
ATOM 826 C CA . ALA A 1 111 ? 2.096 11.208 6.179 1.00 80.19 111 ALA A CA 1
ATOM 827 C C . ALA A 1 111 ? 1.502 12.201 7.202 1.00 80.19 111 ALA A C 1
ATOM 829 O O . ALA A 1 111 ? 1.297 11.881 8.371 1.00 80.19 111 ALA A O 1
ATOM 830 N N . GLN A 1 112 ? 1.211 13.434 6.779 1.00 73.31 112 GLN A N 1
ATOM 831 C CA . GLN A 1 112 ? 0.636 14.477 7.604 1.00 73.31 112 GLN A CA 1
ATOM 832 C C . GLN A 1 112 ? -0.853 14.206 7.558 1.00 73.31 112 GLN A C 1
ATOM 834 O O . GLN A 1 112 ? -1.419 14.017 6.478 1.00 73.31 112 GLN A O 1
ATOM 839 N N . ALA A 1 113 ? -1.493 14.154 8.721 1.00 64.69 113 ALA A N 1
ATOM 840 C CA . ALA A 1 113 ? -2.942 14.115 8.758 1.00 64.69 113 ALA A CA 1
ATOM 841 C C . ALA A 1 113 ? -3.444 15.411 8.102 1.00 64.69 113 ALA A C 1
ATOM 843 O O . ALA A 1 113 ? -3.259 16.492 8.656 1.00 64.69 113 ALA A O 1
ATOM 844 N N . LYS A 1 114 ? -4.021 15.308 6.896 1.00 59.16 114 LYS A N 1
ATOM 845 C CA . LYS A 1 114 ? -4.528 16.465 6.135 1.00 59.16 114 LYS A CA 1
ATOM 846 C C . LYS A 1 114 ? -5.676 17.180 6.869 1.00 59.16 114 LYS A C 1
ATOM 848 O O . LYS A 1 114 ? -6.021 18.297 6.501 1.00 59.16 114 LYS A O 1
ATOM 853 N N . GLN A 1 115 ? -6.243 16.566 7.912 1.00 55.56 115 GLN A N 1
ATOM 854 C CA . GLN A 1 115 ? -7.283 17.136 8.763 1.00 55.56 115 GLN A CA 1
ATOM 855 C C . GLN A 1 115 ? -6.953 16.873 10.238 1.00 55.56 115 GLN A C 1
ATOM 857 O O . GLN A 1 115 ? -6.619 15.759 10.636 1.00 55.56 115 GLN A O 1
ATOM 862 N N . THR A 1 116 ? -7.015 17.930 11.046 1.00 48.28 116 THR A N 1
ATOM 863 C CA . THR A 1 116 ? -6.762 17.945 12.496 1.00 48.28 116 THR A CA 1
ATOM 864 C C . THR A 1 116 ? -7.972 17.483 13.311 1.00 48.28 116 THR A C 1
ATOM 866 O O . THR A 1 116 ? -8.088 17.809 14.493 1.00 48.28 116 THR A O 1
ATOM 869 N N . ASP A 1 117 ? -8.889 16.724 12.709 1.00 53.44 117 ASP A N 1
ATOM 870 C CA . ASP A 1 117 ? -9.920 16.038 13.467 1.00 53.44 117 ASP A CA 1
ATOM 871 C C . ASP A 1 117 ? -9.322 14.750 14.063 1.00 53.44 117 ASP A C 1
ATOM 873 O O . ASP A 1 117 ? -8.549 14.026 13.436 1.00 53.44 117 ASP A O 1
ATOM 877 N N . GLY A 1 118 ? -9.616 14.455 15.330 1.00 60.47 118 GLY A N 1
ATOM 878 C CA . GLY A 1 118 ? -9.002 13.313 16.024 1.00 60.47 118 GLY A CA 1
ATOM 879 C C . GLY A 1 118 ? -9.234 11.959 15.333 1.00 60.47 118 GLY A C 1
ATOM 880 O O . GLY A 1 118 ? -8.497 11.009 15.586 1.00 60.47 118 GLY A O 1
ATOM 881 N N . ARG A 1 119 ? -10.218 11.866 14.425 1.00 61.47 119 ARG A N 1
ATOM 882 C CA . ARG A 1 119 ? -10.534 10.658 13.652 1.00 61.47 119 ARG A CA 1
ATOM 883 C C . ARG A 1 119 ? -9.408 10.286 12.691 1.00 61.47 119 ARG A C 1
ATOM 885 O O . ARG A 1 119 ? -8.982 9.134 12.703 1.00 61.47 119 ARG A O 1
ATOM 892 N N . THR A 1 120 ? -8.860 11.244 11.945 1.00 78.94 120 THR A N 1
ATOM 893 C CA . THR A 1 120 ? -7.761 10.980 11.001 1.00 78.94 120 THR A CA 1
ATOM 894 C C . THR A 1 120 ? -6.505 10.463 11.721 1.00 78.94 120 THR A C 1
ATOM 896 O O . THR A 1 120 ? -5.839 9.542 11.245 1.00 78.94 120 THR A O 1
ATOM 899 N N . ALA A 1 121 ? -6.211 10.986 12.917 1.00 84.81 121 ALA A N 1
ATOM 900 C CA . ALA A 1 121 ? -5.081 10.538 13.736 1.00 84.81 121 ALA A CA 1
ATOM 901 C C . ALA A 1 121 ? -5.260 9.109 14.284 1.00 84.81 121 ALA A C 1
ATOM 903 O O . ALA A 1 121 ? -4.306 8.329 14.292 1.00 84.81 121 ALA A O 1
ATOM 904 N N . VAL A 1 122 ? -6.476 8.741 14.705 1.00 90.44 122 VAL A N 1
ATOM 905 C CA . VAL A 1 122 ? -6.782 7.380 15.180 1.00 90.44 122 VAL A CA 1
ATOM 906 C C . VAL A 1 122 ? -6.625 6.361 14.053 1.00 90.44 122 VAL A C 1
ATOM 908 O O . VAL A 1 122 ? -5.975 5.336 14.252 1.00 90.44 122 VAL A O 1
ATOM 911 N N . VAL A 1 123 ? -7.152 6.657 12.861 1.00 92.06 123 VAL A N 1
ATOM 912 C CA . VAL A 1 123 ? -7.032 5.771 11.689 1.00 92.06 123 VAL A CA 1
ATOM 913 C C . VAL A 1 123 ? -5.564 5.619 11.275 1.00 92.06 123 VAL A C 1
ATOM 915 O O . VAL A 1 123 ? -5.100 4.503 11.041 1.00 92.06 123 VAL A O 1
ATOM 918 N N . LYS A 1 124 ? -4.787 6.712 11.287 1.00 92.25 124 LYS A N 1
ATOM 919 C CA . LYS A 1 124 ? -3.333 6.661 11.066 1.00 92.25 124 LYS A CA 1
ATOM 920 C C . LYS A 1 124 ? -2.634 5.734 12.067 1.00 92.25 124 LYS A C 1
ATOM 922 O O . LYS A 1 124 ? -1.802 4.917 11.678 1.00 92.25 124 LYS A O 1
ATOM 927 N N . GLN A 1 125 ? -2.963 5.841 13.355 1.00 93.62 125 GLN A N 1
ATOM 928 C CA . GLN A 1 125 ? -2.358 4.997 14.387 1.00 93.62 125 GLN A CA 1
ATOM 929 C C . GLN A 1 125 ? -2.731 3.520 14.206 1.00 93.62 125 GLN A C 1
ATOM 931 O O . GLN A 1 125 ? -1.884 2.646 14.391 1.00 93.62 125 GLN A O 1
ATOM 936 N N . GLN A 1 126 ? -3.978 3.231 13.825 1.00 95.81 126 GLN A N 1
ATOM 937 C CA . GLN A 1 126 ? -4.420 1.875 13.499 1.00 95.81 126 GLN A CA 1
ATOM 938 C C . GLN A 1 126 ? -3.630 1.299 12.321 1.00 95.81 126 GLN A C 1
ATOM 940 O O . GLN A 1 126 ? -3.144 0.174 12.423 1.00 95.81 126 GLN A O 1
ATOM 945 N N . LEU A 1 127 ? -3.441 2.085 11.256 1.00 96.31 127 LEU A N 1
ATOM 946 C CA . LEU A 1 127 ? -2.627 1.707 10.103 1.00 96.31 127 LEU A CA 1
ATOM 947 C C . LEU A 1 127 ? -1.187 1.377 10.515 1.00 96.31 127 LEU A C 1
ATOM 949 O O . LEU A 1 127 ? -0.707 0.286 10.227 1.00 96.31 127 LEU A O 1
ATOM 953 N N . ILE A 1 128 ? -0.518 2.273 11.248 1.00 95.38 128 ILE A N 1
ATOM 954 C CA . ILE A 1 128 ? 0.864 2.060 11.714 1.00 95.38 128 ILE A CA 1
ATOM 955 C C . ILE A 1 128 ? 0.971 0.783 12.552 1.00 95.38 128 ILE A C 1
ATOM 957 O O . ILE A 1 128 ? 1.874 -0.025 12.341 1.00 95.38 128 ILE A O 1
ATOM 961 N N . ASN A 1 129 ? 0.038 0.576 13.482 1.00 97.00 129 ASN A N 1
ATOM 962 C CA . ASN A 1 129 ? 0.025 -0.618 14.322 1.00 97.00 129 ASN A CA 1
ATOM 963 C C . ASN A 1 129 ? -0.175 -1.896 13.499 1.00 97.00 129 ASN A C 1
ATOM 965 O O . ASN A 1 129 ? 0.411 -2.922 13.838 1.00 97.00 129 ASN A O 1
ATOM 969 N N . HIS A 1 130 ? -0.996 -1.851 12.446 1.00 97.50 130 HIS A N 1
ATOM 970 C CA . HIS A 1 130 ? -1.185 -2.984 11.546 1.00 97.50 130 HIS A CA 1
ATOM 971 C C . HIS A 1 130 ? 0.116 -3.293 10.798 1.00 97.50 130 HIS A C 1
ATOM 973 O O . HIS A 1 130 ? 0.615 -4.408 10.900 1.00 97.50 130 HIS A O 1
ATOM 979 N N . LEU A 1 131 ? 0.728 -2.295 10.156 1.00 96.38 131 LEU A N 1
ATOM 980 C CA . LEU A 1 131 ? 1.979 -2.459 9.407 1.00 96.38 131 LEU A CA 1
ATOM 981 C C . LEU A 1 131 ? 3.106 -3.033 10.284 1.00 96.38 131 LEU A C 1
ATOM 983 O O . LEU A 1 131 ? 3.797 -3.966 9.881 1.00 96.38 131 LEU A O 1
ATOM 987 N N . LEU A 1 132 ? 3.250 -2.538 11.519 1.00 96.25 132 LEU A N 1
ATOM 988 C CA . LEU A 1 132 ? 4.228 -3.062 12.481 1.00 96.25 132 LEU A CA 1
ATOM 989 C C . LEU A 1 132 ? 3.946 -4.518 12.875 1.00 96.25 132 LEU A C 1
ATOM 991 O O . LEU A 1 132 ? 4.873 -5.320 12.948 1.00 96.25 132 LEU A O 1
ATOM 995 N N . LYS A 1 133 ? 2.677 -4.875 13.119 1.00 96.81 133 LYS A N 1
ATOM 996 C CA . LYS A 1 133 ? 2.285 -6.261 13.431 1.00 96.81 133 LYS A CA 1
ATOM 997 C C . LYS A 1 133 ? 2.559 -7.215 12.272 1.00 96.81 133 LYS A C 1
ATOM 999 O O . LYS A 1 133 ? 2.878 -8.372 12.524 1.00 96.81 133 LYS A O 1
ATOM 1004 N N . SER A 1 134 ? 2.474 -6.726 11.039 1.00 94.69 134 SER A N 1
ATOM 1005 C CA . SER A 1 134 ? 2.802 -7.485 9.832 1.00 94.69 134 SER A CA 1
ATOM 1006 C C . SER A 1 134 ? 4.309 -7.598 9.565 1.00 94.69 134 SER A C 1
ATOM 1008 O O . SER A 1 134 ? 4.699 -8.212 8.581 1.00 94.69 134 SER A O 1
ATOM 1010 N N . GLY A 1 135 ? 5.167 -7.033 10.425 1.00 93.94 135 GLY A N 1
ATOM 1011 C CA . GLY A 1 135 ? 6.624 -7.155 10.320 1.00 93.94 135 GLY A CA 1
ATOM 1012 C C . GLY A 1 135 ? 7.317 -6.031 9.550 1.00 93.94 135 GLY A C 1
ATOM 1013 O O . GLY A 1 135 ? 8.520 -6.125 9.308 1.00 93.94 135 GLY A O 1
ATOM 1014 N N . ALA A 1 136 ? 6.613 -4.950 9.191 1.00 91.88 136 ALA A N 1
ATOM 1015 C CA . ALA A 1 136 ? 7.238 -3.815 8.519 1.00 91.88 136 ALA A CA 1
ATOM 1016 C C . ALA A 1 136 ? 8.344 -3.197 9.395 1.00 91.88 136 ALA A C 1
ATOM 1018 O O . ALA A 1 136 ? 8.125 -2.845 10.557 1.00 91.88 136 ALA A O 1
ATOM 1019 N N . ASN A 1 137 ? 9.543 -3.042 8.830 1.00 87.56 137 ASN A N 1
ATOM 1020 C CA . ASN A 1 137 ? 10.710 -2.561 9.565 1.00 87.56 137 ASN A CA 1
ATOM 1021 C C . ASN A 1 137 ? 10.668 -1.024 9.745 1.00 87.56 137 ASN A C 1
ATOM 1023 O O . ASN A 1 137 ? 10.853 -0.285 8.771 1.00 87.56 137 ASN A O 1
ATOM 1027 N N . PRO A 1 138 ? 10.519 -0.497 10.978 1.00 83.00 138 PRO A N 1
ATOM 1028 C CA . PRO A 1 138 ? 10.482 0.947 11.221 1.00 83.00 138 PRO A CA 1
ATOM 1029 C C . PRO A 1 138 ? 11.825 1.637 10.965 1.00 83.00 138 PRO A C 1
ATOM 1031 O O . PRO A 1 138 ? 11.854 2.859 10.824 1.00 83.00 138 PRO A O 1
ATOM 1034 N N . ASN A 1 139 ? 12.923 0.883 10.888 1.00 80.44 139 ASN A N 1
ATOM 1035 C CA . ASN A 1 139 ? 14.278 1.374 10.652 1.00 80.44 139 ASN A CA 1
ATOM 1036 C C . ASN A 1 139 ? 14.748 1.156 9.209 1.00 80.44 139 ASN A C 1
ATOM 1038 O O . ASN A 1 139 ? 15.898 1.465 8.910 1.00 80.44 139 ASN A O 1
ATOM 1042 N N . ALA A 1 140 ? 13.885 0.655 8.316 1.00 77.75 140 ALA A N 1
ATOM 1043 C CA . ALA A 1 140 ? 14.235 0.490 6.911 1.00 77.75 140 ALA A CA 1
ATOM 1044 C C . ALA A 1 140 ? 14.719 1.822 6.319 1.00 77.75 140 ALA A C 1
ATOM 1046 O O . ALA A 1 140 ? 14.053 2.859 6.459 1.00 77.75 140 ALA A O 1
ATOM 1047 N N . ALA A 1 141 ? 15.884 1.789 5.672 1.00 70.94 141 ALA A N 1
ATOM 1048 C CA . ALA A 1 141 ? 16.307 2.867 4.799 1.00 70.94 141 ALA A CA 1
ATOM 1049 C C . ALA A 1 141 ? 15.378 2.858 3.587 1.00 70.94 141 ALA A C 1
ATOM 1051 O O . ALA A 1 141 ? 15.131 1.821 2.985 1.00 70.94 141 ALA A O 1
ATOM 1052 N N . VAL A 1 142 ? 14.815 4.014 3.281 1.00 68.44 142 VAL A N 1
ATOM 1053 C CA . VAL A 1 142 ? 13.792 4.170 2.249 1.00 68.44 142 VAL A CA 1
ATOM 1054 C C . VAL A 1 142 ? 14.097 5.451 1.491 1.00 68.44 142 VAL A C 1
ATOM 1056 O O . VAL A 1 142 ? 14.556 6.411 2.111 1.00 68.44 142 VAL A O 1
ATOM 1059 N N . CYS A 1 143 ? 13.773 5.550 0.208 1.00 66.50 143 CYS A N 1
ATOM 1060 C CA . CYS A 1 143 ? 13.699 6.817 -0.525 1.00 66.50 143 CYS A CA 1
ATOM 1061 C C . CYS A 1 143 ? 12.231 7.251 -0.589 1.00 66.50 143 CYS A C 1
ATOM 1063 O O . CYS A 1 143 ? 11.340 6.496 -0.217 1.00 66.50 143 CYS A O 1
ATOM 1065 N N . ILE A 1 144 ? 11.964 8.519 -0.872 1.00 61.75 144 ILE A N 1
ATOM 1066 C CA . ILE A 1 144 ? 10.607 9.018 -1.144 1.00 61.75 144 ILE A CA 1
ATOM 1067 C C . ILE A 1 144 ? 10.720 9.732 -2.468 1.00 61.75 144 ILE A C 1
ATOM 1069 O O . ILE A 1 144 ? 11.660 10.514 -2.635 1.00 61.75 144 ILE A O 1
ATOM 1073 N N . SER A 1 145 ? 9.807 9.446 -3.392 1.00 55.84 145 SER A N 1
ATOM 1074 C CA . SER A 1 145 ? 9.775 10.138 -4.675 1.00 55.84 145 SER A CA 1
ATOM 1075 C C . SER A 1 145 ? 9.786 11.661 -4.476 1.00 55.84 145 SER A C 1
ATOM 1077 O O . SER A 1 145 ? 9.202 12.210 -3.540 1.00 55.84 145 SER A O 1
ATOM 1079 N N . ALA A 1 146 ? 10.472 12.370 -5.373 1.00 50.53 146 ALA A N 1
ATOM 1080 C CA . ALA A 1 146 ? 10.494 13.830 -5.382 1.00 50.53 146 ALA A CA 1
ATOM 1081 C C . ALA A 1 146 ? 9.112 14.437 -5.696 1.00 50.53 146 ALA A C 1
ATOM 1083 O O . ALA A 1 146 ? 8.888 15.608 -5.397 1.00 50.53 146 ALA A O 1
ATOM 1084 N N . ARG A 1 147 ? 8.198 13.646 -6.284 1.00 49.53 147 ARG A N 1
ATOM 1085 C CA . ARG A 1 147 ? 6.803 14.031 -6.539 1.00 49.53 147 ARG A CA 1
ATOM 1086 C C . ARG A 1 147 ? 5.907 13.951 -5.319 1.00 49.53 147 ARG A C 1
ATOM 1088 O O . ARG A 1 147 ? 4.813 14.506 -5.365 1.00 49.53 147 ARG A O 1
ATOM 1095 N N . CYS A 1 148 ? 6.339 13.284 -4.252 1.00 51.78 148 CYS A N 1
ATOM 1096 C CA . CYS A 1 148 ? 5.512 13.184 -3.072 1.00 51.78 148 CYS A CA 1
ATOM 1097 C C . CYS A 1 148 ? 5.215 14.610 -2.593 1.00 51.78 148 CYS A C 1
ATOM 1099 O O . CYS A 1 148 ? 6.146 15.366 -2.324 1.00 51.78 148 CYS A O 1
ATOM 1101 N N . ASN A 1 149 ? 3.929 14.975 -2.520 1.00 46.19 149 ASN A N 1
ATOM 1102 C CA . ASN A 1 149 ? 3.396 16.346 -2.366 1.00 46.19 149 ASN A CA 1
ATOM 1103 C C . ASN A 1 149 ? 3.903 17.123 -1.127 1.00 46.19 149 ASN A C 1
ATOM 1105 O O . ASN A 1 149 ? 3.548 18.275 -0.875 1.00 46.19 149 ASN A O 1
ATOM 1109 N N . TRP A 1 150 ? 4.769 16.502 -0.342 1.00 43.69 150 TRP A N 1
ATOM 1110 C CA . TRP A 1 150 ? 5.734 17.138 0.528 1.00 43.69 150 TRP A CA 1
ATOM 1111 C C . TRP A 1 150 ? 6.647 18.042 -0.299 1.00 43.69 150 TRP A C 1
ATOM 1113 O O . TRP A 1 150 ? 7.624 17.626 -0.908 1.00 43.69 150 TRP A O 1
ATOM 1123 N N . THR A 1 151 ? 6.445 19.339 -0.244 1.00 36.56 151 THR A N 1
ATOM 1124 C CA . THR A 1 151 ? 7.422 20.305 -0.761 1.00 36.56 151 THR A CA 1
ATOM 1125 C C . THR A 1 151 ? 8.655 20.444 0.156 1.00 36.56 151 THR A C 1
ATOM 1127 O O . THR A 1 151 ? 9.185 21.538 0.335 1.00 36.56 151 THR A O 1
ATOM 1130 N N . ARG A 1 152 ? 9.139 19.344 0.773 1.00 43.22 152 ARG A N 1
ATOM 1131 C CA . ARG A 1 152 ? 10.323 19.322 1.671 1.00 43.22 152 ARG A CA 1
ATOM 1132 C C . ARG A 1 152 ? 11.062 17.982 2.002 1.00 43.22 152 ARG A C 1
ATOM 1134 O O . ARG A 1 152 ? 11.907 18.030 2.897 1.00 43.22 152 ARG A O 1
ATOM 1141 N N . PRO A 1 153 ? 10.848 16.797 1.382 1.00 47.19 153 PRO A N 1
ATOM 1142 C CA . PRO A 1 153 ? 11.309 15.513 1.930 1.00 47.19 153 PRO A CA 1
ATOM 1143 C C . PRO A 1 153 ? 12.671 15.042 1.397 1.00 47.19 153 PRO A C 1
ATOM 1145 O O . PRO A 1 153 ? 13.340 14.286 2.101 1.00 47.19 153 PRO A O 1
ATOM 1148 N N . LEU A 1 154 ? 13.136 15.519 0.231 1.00 46.53 154 LEU A N 1
ATOM 1149 C CA . LEU A 1 154 ? 14.501 15.221 -0.239 1.00 46.53 154 LEU A CA 1
ATOM 1150 C C . LEU A 1 154 ? 15.550 15.701 0.782 1.00 46.53 154 LEU A C 1
ATOM 1152 O O . LEU A 1 154 ? 16.537 15.018 1.043 1.00 46.53 154 LEU A O 1
ATOM 1156 N N . LEU A 1 155 ? 15.289 16.836 1.441 1.00 44.59 155 LEU A N 1
ATOM 1157 C CA . LEU A 1 155 ? 16.163 17.384 2.480 1.00 44.59 155 LEU A CA 1
ATOM 1158 C C . LEU A 1 155 ? 16.133 16.568 3.781 1.00 44.59 155 LEU A C 1
ATOM 1160 O O . LEU A 1 155 ? 17.179 16.373 4.392 1.00 44.59 155 LEU A O 1
ATOM 1164 N N . LEU A 1 156 ? 14.975 16.054 4.211 1.00 45.03 156 LEU A N 1
ATOM 1165 C CA . LEU A 1 156 ? 14.862 15.370 5.508 1.00 45.03 156 LEU A CA 1
ATOM 1166 C C . LEU A 1 156 ? 15.528 13.984 5.524 1.00 45.03 156 LEU A C 1
ATOM 1168 O O . LEU A 1 156 ? 16.108 13.611 6.545 1.00 45.03 156 LEU A O 1
ATOM 1172 N N . LYS A 1 157 ? 15.516 13.245 4.405 1.00 43.66 157 LYS A N 1
ATOM 1173 C CA . LYS A 1 157 ? 16.192 11.935 4.314 1.00 43.66 157 LYS A CA 1
ATOM 1174 C C . LYS A 1 157 ? 17.708 12.037 4.134 1.00 43.66 157 LYS A C 1
ATOM 1176 O O . LYS A 1 157 ? 18.433 11.297 4.796 1.00 43.66 157 LYS A O 1
ATOM 1181 N N . LEU A 1 158 ? 18.207 13.003 3.354 1.00 44.66 158 LEU A N 1
ATOM 1182 C CA . LEU A 1 158 ? 19.652 13.273 3.272 1.00 44.66 158 LEU A CA 1
ATOM 1183 C C . LEU A 1 158 ? 20.250 13.677 4.634 1.00 44.66 158 LEU A C 1
ATOM 1185 O O . LEU A 1 158 ? 21.396 13.340 4.924 1.00 44.66 158 LEU A O 1
ATOM 1189 N N . ILE A 1 159 ? 19.480 14.353 5.497 1.00 42.81 159 ILE A N 1
ATOM 1190 C CA . ILE A 1 159 ? 19.928 14.748 6.844 1.00 42.81 159 ILE A CA 1
ATOM 1191 C C . ILE A 1 159 ? 20.081 13.545 7.789 1.00 42.81 159 ILE A C 1
ATOM 1193 O O . ILE A 1 159 ? 20.991 13.553 8.616 1.00 42.81 159 ILE A O 1
ATOM 1197 N N . GLN A 1 160 ? 19.235 12.513 7.687 1.00 45.75 160 GLN A N 1
ATOM 1198 C CA . GLN A 1 160 ? 19.369 11.318 8.535 1.00 45.75 160 GLN A CA 1
ATOM 1199 C C . GLN A 1 160 ? 20.559 10.440 8.127 1.00 45.75 160 GLN A C 1
ATOM 1201 O O . GLN A 1 160 ? 21.222 9.890 8.999 1.00 45.75 160 GLN A O 1
ATOM 1206 N N . ILE A 1 161 ? 20.876 10.370 6.830 1.00 45.25 161 ILE A N 1
ATOM 1207 C CA . ILE A 1 161 ? 22.024 9.604 6.318 1.00 45.25 161 ILE A CA 1
ATOM 1208 C C . ILE A 1 161 ? 23.364 10.293 6.647 1.00 45.25 161 ILE A C 1
ATOM 1210 O O . ILE A 1 161 ? 24.353 9.616 6.893 1.00 45.25 161 ILE A O 1
ATOM 1214 N N . ARG A 1 162 ? 23.412 11.632 6.718 1.00 41.69 162 ARG A N 1
ATOM 1215 C CA . ARG A 1 162 ? 24.647 12.405 6.989 1.00 41.69 162 ARG A CA 1
ATOM 1216 C C . ARG A 1 162 ? 25.022 12.565 8.473 1.00 41.69 162 ARG A C 1
ATOM 1218 O O . ARG A 1 162 ? 25.926 13.339 8.777 1.00 41.69 162 ARG A O 1
ATOM 1225 N N . ARG A 1 163 ? 24.311 11.920 9.403 1.00 40.75 163 ARG A N 1
ATOM 1226 C CA . ARG A 1 163 ? 24.559 12.040 10.857 1.00 40.75 163 ARG A CA 1
ATOM 1227 C C . ARG A 1 163 ? 25.384 10.896 11.468 1.00 40.75 163 ARG A C 1
ATOM 1229 O O . ARG A 1 163 ? 25.443 10.815 12.693 1.00 40.75 163 ARG A O 1
ATOM 1236 N N . TYR A 1 164 ? 26.034 10.078 10.644 1.00 42.84 164 TYR A N 1
ATOM 1237 C CA . TYR A 1 164 ? 27.058 9.119 11.064 1.00 42.84 164 TYR A CA 1
ATOM 1238 C C . TYR A 1 164 ? 28.406 9.469 10.442 1.00 42.84 164 TYR A C 1
ATOM 1240 O O . TYR A 1 164 ? 28.406 9.864 9.254 1.00 42.84 164 TYR A O 1
#

Nearest PDB structures (foldseek):
  6z66-assembly1_AAA  TM=7.971E-01  e=4.115E-02  Rattus norvegicus
  5le9-assembly1_A  TM=5.639E-01  e=1.814E-02  synthetic construct
  1s70-assembly1_B  TM=7.176E-01  e=8.370E-02  Gallus gallus
  7mxi-assembly1_F  TM=7.483E-01  e=9.860E-02  synthetic construct

Secondary structure (DSSP, 8-state):
-HHHHHTT---TT---TT---HHHHHTTSSSHHHHHHHHGGGT--TT--EEETTEEE-HHHHHHHTT-HHHHHHHHHTT--SS-SS-EEPTT--GGG--PPP-HHHHHHH---SS-SHHHHHHHHHHHHHHHHTT--TT------TTSS-SSHHHHHHHHHTT-

Solvent-accessible surface area (backbone atoms only — not comparable to full-atom values): 9261 Å² total; per-residue (Å²): 109,66,65,49,38,74,77,63,64,48,69,62,67,54,56,53,98,48,40,39,26,56,67,50,58,26,66,76,44,98,53,26,36,61,46,43,54,57,47,52,73,66,79,46,69,56,50,63,36,27,56,55,98,60,30,29,40,20,49,45,41,52,23,16,58,74,45,36,38,64,36,28,44,34,35,48,75,58,62,31,66,44,52,24,82,63,26,38,68,40,90,86,58,64,67,89,71,71,71,36,48,52,34,31,53,62,33,43,69,68,32,60,66,92,50,94,50,72,65,53,53,51,42,43,50,52,41,51,54,49,23,47,74,64,63,29,65,92,78,61,77,55,38,74,68,88,76,47,87,58,94,60,55,75,62,58,56,56,54,65,66,66,72,114

Organism: Colletotrichum kahawae (NCBI:txid34407)

Sequence (164 aa):
MTYLIEEKGLAVDKVDTNSDTPLIHSLLSLSPETAITHLAQFSVDVNQPTTIDIWHMTALSMACEDSMFSAALALLQAGADAIGESDSLIEGADLALLIFEQKPLKLALLAQAKQTDGRTAVVKQQLINHLLKSGANPNAAVCISARCNWTRPLLLKLIQIRRY

pLDDT: mean 79.35, std 16.97, range [36.56, 97.88]

Foldseek 3Di:
DCCCCPVVVDDQCDADPQSDGQLLVLVVDPCSLVSLLVSLVPVYPQLRFGHDDFKGHGSLLVCLLQLVLSNNVSSVVSPYDLQQPSIDTHPPDDCVVVAFTRHNLVSLVVRDQPDPDVVSVVSSVVSNVSSVVSPHDPPDLHHDDPPSPPPDVVPVSVVVVPPD

Radius of gyration: 16.22 Å; Cα contacts (8 Å, |Δi|>4): 235; chains: 1; bounding box: 50×32×36 Å

Mean predicted aligned error: 8.29 Å